Protein AF-A0A9X9SMD4-F1 (afdb_monomer_lite)

Organism: Neisseria subflava (NCBI:txid28449)

Foldseek 3Di:
DVVVVVVVVVVVVVVVVVVVVVVVVVVVVVVVLQVQLVVLLVVLCVVLVHDFDDWDWDDDDNDIDIDTHDDDDPVCVVVSVVSSVVSNVRSVVVSVVVVLVVVVVVVVVVVVVPDPPCPPVVNVVVVVVVVVVVVD

pLDDT: mean 72.92, std 11.07, range [42.09, 87.69]

Radius of gyration: 21.94 Å; chains: 1; bounding box: 57×46×53 Å

Structure (mmCIF, N/CA/C/O backbone):
data_AF-A0A9X9SMD4-F1
#
_entry.id   AF-A0A9X9SMD4-F1
#
loop_
_atom_site.group_PDB
_atom_site.id
_atom_site.type_symbol
_atom_site.label_atom_id
_atom_site.label_alt_id
_atom_site.label_comp_id
_atom_site.label_asym_id
_atom_site.label_entity_id
_atom_site.label_seq_id
_atom_site.pdbx_PDB_ins_code
_atom_site.Cartn_x
_atom_site.Cartn_y
_atom_site.Cartn_z
_atom_site.occupancy
_atom_site.B_iso_or_equiv
_atom_site.auth_seq_id
_atom_site.auth_comp_id
_atom_site.auth_asym_id
_atom_site.auth_atom_id
_atom_site.pdbx_PDB_model_num
ATOM 1 N N . MET A 1 1 ? 41.310 26.383 -25.121 1.00 54.12 1 MET A N 1
ATOM 2 C CA . MET A 1 1 ? 40.645 26.359 -23.797 1.00 54.12 1 MET A CA 1
ATOM 3 C C . MET A 1 1 ? 39.162 26.734 -23.855 1.00 54.12 1 MET A C 1
ATOM 5 O O . MET A 1 1 ? 38.401 26.166 -23.088 1.00 54.12 1 MET A O 1
ATOM 9 N N . GLU A 1 2 ? 38.713 27.587 -24.782 1.00 58.00 2 GLU A N 1
ATOM 10 C CA . GLU A 1 2 ? 37.307 28.041 -24.865 1.00 58.00 2 GLU A CA 1
ATOM 11 C C . GLU A 1 2 ? 36.267 26.935 -25.132 1.00 58.00 2 GLU A C 1
ATOM 13 O O . GLU A 1 2 ? 35.192 26.946 -24.544 1.00 58.00 2 GLU A O 1
ATOM 18 N N . ARG A 1 3 ? 36.585 25.918 -25.949 1.00 55.66 3 ARG A N 1
ATOM 19 C CA . ARG A 1 3 ? 35.646 24.807 -26.219 1.00 55.66 3 ARG A CA 1
ATOM 20 C C . ARG A 1 3 ? 35.340 23.955 -24.981 1.00 55.66 3 ARG A C 1
ATOM 22 O O . ARG A 1 3 ? 34.222 23.476 -24.835 1.00 55.66 3 ARG A O 1
ATOM 29 N N . ILE A 1 4 ? 36.305 23.798 -24.072 1.00 60.12 4 ILE A N 1
ATOM 30 C CA . ILE A 1 4 ? 36.130 23.022 -22.832 1.00 60.12 4 ILE A CA 1
ATOM 31 C C . ILE A 1 4 ? 35.136 23.731 -21.900 1.00 60.12 4 ILE A C 1
ATOM 33 O O . ILE A 1 4 ? 34.283 23.072 -21.313 1.00 60.12 4 ILE A O 1
ATOM 37 N N . PHE A 1 5 ? 35.178 25.068 -21.846 1.00 59.91 5 PHE A N 1
ATOM 38 C CA . PHE A 1 5 ? 34.263 25.889 -21.044 1.00 59.91 5 PHE A CA 1
ATOM 39 C C . PHE A 1 5 ? 32.803 25.847 -21.515 1.00 59.91 5 PHE A C 1
ATOM 41 O O . PHE A 1 5 ? 31.917 26.119 -20.716 1.00 59.91 5 PHE A O 1
ATOM 48 N N . ILE A 1 6 ? 32.537 25.480 -22.773 1.00 62.34 6 ILE A N 1
ATOM 49 C CA . ILE A 1 6 ? 31.173 25.354 -23.319 1.00 62.34 6 ILE A CA 1
ATOM 50 C C . ILE A 1 6 ? 30.667 23.908 -23.218 1.00 62.34 6 ILE A C 1
ATOM 52 O O . ILE A 1 6 ? 29.497 23.674 -22.923 1.00 62.34 6 ILE A O 1
ATOM 56 N N . ILE A 1 7 ? 31.544 22.919 -23.417 1.00 69.75 7 ILE A N 1
ATOM 57 C CA . ILE A 1 7 ? 31.168 21.497 -23.411 1.00 69.75 7 ILE A CA 1
ATOM 58 C C . ILE A 1 7 ? 30.879 20.991 -21.988 1.00 69.75 7 ILE A C 1
ATOM 60 O O . ILE A 1 7 ? 29.935 20.225 -21.800 1.00 69.75 7 ILE A O 1
ATOM 64 N N . LEU A 1 8 ? 31.640 21.435 -20.978 1.00 70.06 8 LEU A N 1
ATOM 65 C CA . LEU A 1 8 ? 31.417 21.044 -19.577 1.00 70.06 8 LEU A CA 1
ATOM 66 C C . LEU A 1 8 ? 30.009 21.402 -19.048 1.00 70.06 8 LEU A C 1
ATOM 68 O O . LEU A 1 8 ? 29.350 20.512 -18.508 1.00 70.06 8 LEU A O 1
ATOM 72 N N . PRO A 1 9 ? 29.517 22.652 -19.193 1.00 76.19 9 PRO A N 1
ATOM 73 C CA . PRO A 1 9 ? 28.181 23.021 -18.721 1.00 76.19 9 PRO A CA 1
ATOM 74 C C . PRO A 1 9 ? 27.050 22.372 -19.533 1.00 76.19 9 PRO A C 1
ATOM 76 O O . PRO A 1 9 ? 25.981 22.098 -18.995 1.00 76.19 9 PRO A O 1
ATOM 79 N N . LEU A 1 10 ? 27.276 22.067 -20.813 1.00 77.81 10 LEU A N 1
ATOM 80 C CA . LEU A 1 10 ? 26.322 21.299 -21.620 1.00 77.81 10 LEU A CA 1
ATOM 81 C C . LEU A 1 10 ? 26.198 19.853 -21.123 1.00 77.81 10 LEU A C 1
ATOM 83 O O . LEU A 1 10 ? 25.092 19.328 -21.008 1.00 77.81 10 LEU A O 1
ATOM 87 N N . LEU A 1 11 ? 27.319 19.221 -20.772 1.00 79.12 11 LEU A N 1
ATOM 88 C CA . LEU A 1 11 ? 27.326 17.874 -20.205 1.00 79.12 11 LEU A CA 1
ATOM 89 C C . LEU A 1 11 ? 26.639 17.836 -18.830 1.00 79.12 11 LEU A C 1
ATOM 91 O O . LEU A 1 11 ? 25.853 16.926 -18.561 1.00 79.12 11 LEU A O 1
ATOM 95 N N . SER A 1 12 ? 26.898 18.825 -17.968 1.00 77.56 12 SER A N 1
ATOM 96 C CA . SER A 1 12 ? 26.258 18.899 -16.650 1.00 77.56 12 SER A CA 1
ATOM 97 C C . SER A 1 12 ? 24.748 19.123 -16.756 1.00 77.56 12 SER A C 1
ATOM 99 O O . SER A 1 12 ? 23.995 18.509 -16.001 1.00 77.56 12 SER A O 1
ATOM 101 N N . LEU A 1 13 ? 24.292 19.909 -17.737 1.00 79.69 13 LEU A N 1
ATOM 102 C CA . LEU A 1 13 ? 22.872 20.090 -18.033 1.00 79.69 13 LEU A CA 1
ATOM 103 C C . LEU A 1 13 ? 22.205 18.771 -18.447 1.00 79.69 13 LEU A C 1
ATOM 105 O O . LEU A 1 13 ? 21.146 18.427 -17.928 1.00 79.69 13 LEU A O 1
ATOM 109 N N . VAL A 1 14 ? 22.836 17.998 -19.335 1.00 84.12 14 VAL A N 1
ATOM 110 C CA . VAL A 1 14 ? 22.313 16.689 -19.764 1.00 84.12 14 VAL A CA 1
ATOM 111 C C . VAL A 1 14 ? 22.213 15.724 -18.581 1.00 84.12 14 VAL A C 1
ATOM 113 O O . VAL A 1 14 ? 21.181 15.077 -18.402 1.00 84.12 14 VAL A O 1
ATOM 116 N N . LEU A 1 15 ? 23.243 15.661 -17.734 1.00 80.31 15 LEU A N 1
ATOM 117 C CA . LEU A 1 15 ? 23.222 14.829 -16.528 1.00 80.31 15 LEU A CA 1
ATOM 118 C C . LEU A 1 15 ? 22.124 15.265 -15.550 1.00 80.31 15 LEU A C 1
ATOM 120 O O . LEU A 1 15 ? 21.421 14.405 -15.025 1.00 80.31 15 LEU A O 1
ATOM 124 N N . ALA A 1 16 ? 21.933 16.571 -15.346 1.00 76.19 16 ALA A N 1
ATOM 125 C CA . ALA A 1 16 ? 20.875 17.109 -14.491 1.00 76.19 16 ALA A CA 1
ATOM 126 C C . ALA A 1 16 ? 19.469 16.766 -15.013 1.00 76.19 16 ALA A C 1
ATOM 128 O O . ALA A 1 16 ? 18.582 16.411 -14.239 1.00 76.19 16 ALA A O 1
ATOM 129 N N . ILE A 1 17 ? 19.262 16.813 -16.330 1.00 80.69 17 ILE A N 1
ATOM 130 C CA . ILE A 1 17 ? 17.990 16.419 -16.949 1.00 80.69 17 ILE A CA 1
ATOM 131 C C . ILE A 1 17 ? 17.742 14.919 -16.749 1.00 80.69 17 ILE A C 1
ATOM 133 O O . ILE A 1 17 ? 16.642 14.516 -16.370 1.00 80.69 17 ILE A O 1
ATOM 137 N N . ILE A 1 18 ? 18.762 14.079 -16.951 1.00 82.31 18 ILE A N 1
ATOM 138 C CA . ILE A 1 18 ? 18.653 12.627 -16.752 1.00 82.31 18 ILE A CA 1
ATOM 139 C C . ILE A 1 18 ? 18.330 12.299 -15.288 1.00 82.31 18 ILE A C 1
ATOM 141 O O . ILE A 1 18 ? 17.423 11.505 -15.025 1.00 82.31 18 ILE A O 1
ATOM 145 N N . THR A 1 19 ? 19.029 12.910 -14.327 1.00 74.50 19 THR A N 1
ATOM 146 C CA . THR A 1 19 ? 18.772 12.679 -12.896 1.00 74.50 19 THR A CA 1
ATOM 147 C C . THR A 1 19 ? 17.389 13.168 -12.483 1.00 74.50 19 THR A C 1
ATOM 149 O O . THR A 1 19 ? 16.707 12.468 -11.734 1.00 74.50 19 THR A O 1
ATOM 152 N N . LEU A 1 20 ? 16.920 14.297 -13.023 1.00 72.50 20 LEU A N 1
ATOM 153 C CA . LEU A 1 20 ? 15.565 14.796 -12.794 1.00 72.50 20 LEU A CA 1
ATOM 154 C C . LEU A 1 20 ? 14.506 13.811 -13.306 1.00 72.50 20 LEU A C 1
ATOM 156 O O . LEU A 1 20 ? 13.575 13.474 -12.577 1.00 72.50 20 LEU A O 1
ATOM 160 N N . ILE A 1 21 ? 14.664 13.289 -14.527 1.00 78.56 21 ILE A N 1
ATOM 161 C CA . ILE A 1 21 ? 13.736 12.306 -15.110 1.00 78.56 21 ILE A CA 1
ATOM 162 C C . ILE A 1 21 ? 13.705 11.018 -14.275 1.00 78.56 21 ILE A C 1
ATOM 164 O O . ILE A 1 21 ? 12.628 10.475 -14.008 1.00 78.56 21 ILE A O 1
ATOM 168 N N . LEU A 1 22 ? 14.868 10.520 -13.845 1.00 69.69 22 LEU A N 1
ATOM 169 C CA . LEU A 1 22 ? 14.959 9.342 -12.977 1.00 69.69 22 LEU A CA 1
ATOM 170 C C . LEU A 1 22 ? 14.297 9.592 -11.615 1.00 69.69 22 LEU A C 1
ATOM 172 O O . LEU A 1 22 ? 13.548 8.739 -11.135 1.00 69.69 22 LEU A O 1
ATOM 176 N N . SER A 1 23 ? 14.512 10.770 -11.028 1.00 63.50 23 SER A N 1
ATOM 177 C CA . SER A 1 23 ? 13.892 11.184 -9.767 1.00 63.50 23 SER A CA 1
ATOM 178 C C . SER A 1 23 ? 12.367 11.242 -9.880 1.00 63.50 23 SER A C 1
ATOM 180 O O . SER A 1 23 ? 11.668 10.606 -9.092 1.00 63.50 23 SER A O 1
ATOM 182 N N . LEU A 1 24 ? 11.837 11.887 -10.925 1.00 70.12 24 LEU A N 1
ATOM 183 C CA . LEU A 1 24 ? 10.397 11.967 -11.193 1.00 70.12 24 LEU A CA 1
ATOM 184 C C . LEU A 1 24 ? 9.766 10.584 -11.387 1.00 70.12 24 LEU A C 1
ATOM 186 O O . LEU A 1 24 ? 8.684 10.309 -10.868 1.00 70.12 24 LEU A O 1
ATOM 190 N N . ARG A 1 25 ? 10.446 9.679 -12.101 1.00 71.94 25 ARG A N 1
ATOM 191 C CA . ARG A 1 25 ? 9.987 8.291 -12.265 1.00 71.94 25 ARG A CA 1
ATOM 192 C C . ARG A 1 25 ? 9.929 7.547 -10.935 1.00 71.94 25 ARG A C 1
ATOM 194 O O . ARG A 1 25 ? 8.952 6.843 -10.682 1.00 71.94 25 ARG A O 1
ATOM 201 N N . ASN A 1 26 ? 10.947 7.700 -10.094 1.00 68.88 26 ASN A N 1
ATOM 202 C CA . ASN A 1 26 ? 10.975 7.091 -8.766 1.00 68.88 26 ASN A CA 1
ATOM 203 C C . ASN A 1 26 ? 9.883 7.673 -7.861 1.00 68.88 26 ASN A C 1
ATOM 205 O O . ASN A 1 26 ? 9.212 6.916 -7.164 1.00 68.88 26 ASN A O 1
ATOM 209 N N . PHE A 1 27 ? 9.649 8.983 -7.927 1.00 70.88 27 PHE A N 1
ATOM 210 C CA . PHE A 1 27 ? 8.586 9.655 -7.187 1.00 70.88 27 PHE A CA 1
ATOM 211 C C . PHE A 1 27 ? 7.198 9.154 -7.604 1.00 70.88 27 PHE A C 1
ATOM 213 O O . PHE A 1 27 ? 6.410 8.745 -6.759 1.00 70.88 27 PHE A O 1
ATOM 220 N N . LYS A 1 28 ? 6.935 9.047 -8.913 1.00 74.06 28 LYS A N 1
ATOM 221 C CA . LYS A 1 28 ? 5.670 8.502 -9.433 1.00 74.06 28 LYS A CA 1
ATOM 222 C C . LYS A 1 28 ? 5.429 7.055 -8.995 1.00 74.06 28 LYS A C 1
ATOM 224 O O . LYS A 1 28 ? 4.299 6.682 -8.698 1.00 74.06 28 LYS A O 1
ATOM 229 N N . LYS A 1 29 ? 6.481 6.228 -8.953 1.00 71.88 29 LYS A N 1
ATOM 230 C CA . LYS A 1 29 ? 6.380 4.855 -8.435 1.00 71.88 29 LYS A CA 1
ATOM 231 C C . LYS A 1 29 ? 6.039 4.830 -6.945 1.00 71.88 29 LYS A C 1
ATOM 233 O O . LYS A 1 29 ? 5.232 3.999 -6.554 1.00 71.88 29 LYS A O 1
ATOM 238 N N . ARG A 1 30 ? 6.623 5.729 -6.144 1.00 69.75 30 ARG A N 1
ATOM 239 C CA . ARG A 1 30 ? 6.317 5.854 -4.709 1.00 69.75 30 ARG A CA 1
ATOM 240 C C . ARG A 1 30 ? 4.863 6.254 -4.471 1.00 69.75 30 ARG A C 1
ATOM 242 O O . ARG A 1 30 ? 4.195 5.543 -3.734 1.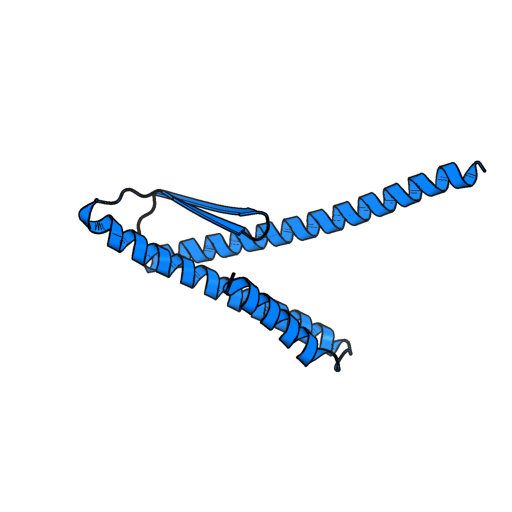00 69.75 30 ARG A O 1
ATOM 249 N N . ILE A 1 31 ? 4.367 7.272 -5.178 1.00 75.25 31 ILE A N 1
ATOM 250 C CA . ILE A 1 31 ? 2.955 7.691 -5.103 1.00 75.25 31 ILE A CA 1
ATOM 251 C C . ILE A 1 31 ? 2.024 6.526 -5.441 1.00 75.25 31 ILE A C 1
ATOM 253 O O . ILE A 1 31 ? 1.088 6.236 -4.711 1.00 75.25 31 ILE A O 1
ATOM 257 N N . LYS A 1 32 ? 2.312 5.786 -6.518 1.00 80.31 32 LYS A N 1
ATOM 258 C CA . LYS A 1 32 ? 1.477 4.641 -6.901 1.00 80.31 32 LYS A CA 1
ATOM 259 C C . LYS A 1 32 ? 1.447 3.542 -5.828 1.00 80.31 32 LYS A C 1
ATOM 261 O O . LYS A 1 32 ? 0.455 2.829 -5.704 1.00 80.31 32 LYS A O 1
ATOM 266 N N . LEU A 1 33 ? 2.546 3.365 -5.096 1.00 75.25 33 LEU A N 1
ATOM 267 C CA . LEU A 1 33 ? 2.640 2.396 -4.007 1.00 75.25 33 LEU A CA 1
ATOM 268 C C . LEU A 1 33 ? 1.860 2.874 -2.772 1.00 75.25 33 LEU A C 1
ATOM 270 O O . LEU A 1 33 ? 1.174 2.069 -2.151 1.00 75.25 33 LEU A O 1
ATOM 274 N N . GLU A 1 34 ? 1.925 4.175 -2.466 1.00 74.38 34 GLU A N 1
ATOM 275 C CA . GLU A 1 34 ? 1.098 4.834 -1.444 1.00 74.38 34 GLU A CA 1
ATOM 276 C C . GLU A 1 34 ? -0.395 4.663 -1.737 1.00 74.38 34 GLU A C 1
ATOM 278 O O . GLU A 1 34 ? -1.122 4.166 -0.884 1.00 74.38 34 GLU A O 1
ATOM 283 N N . GLU A 1 35 ? -0.836 4.997 -2.952 1.00 82.44 35 GLU A N 1
ATOM 284 C CA . GLU A 1 35 ? -2.239 4.883 -3.374 1.00 82.44 35 GLU A CA 1
ATOM 285 C C . GLU A 1 35 ? -2.755 3.441 -3.263 1.00 82.44 35 GLU A C 1
ATOM 287 O O . GLU A 1 35 ? -3.845 3.199 -2.746 1.00 82.44 35 GLU A O 1
ATOM 292 N N . LYS A 1 36 ? -1.959 2.459 -3.713 1.00 83.62 36 LYS A N 1
ATOM 293 C CA . LYS A 1 36 ? -2.303 1.036 -3.574 1.00 83.62 36 LYS A CA 1
ATOM 294 C C . LYS A 1 36 ? -2.446 0.626 -2.116 1.00 83.62 36 LYS A C 1
ATOM 296 O O . LYS A 1 36 ? -3.402 -0.056 -1.765 1.00 83.62 36 LYS A O 1
ATOM 301 N N . LEU A 1 37 ? -1.482 1.011 -1.285 1.00 82.44 37 LEU A N 1
ATOM 302 C CA . LEU A 1 37 ? -1.497 0.652 0.121 1.00 82.44 37 LEU A CA 1
ATOM 303 C C . LEU A 1 37 ? -2.703 1.274 0.826 1.00 82.44 37 LEU A C 1
ATOM 305 O O . LEU A 1 37 ? -3.397 0.575 1.554 1.00 82.44 37 LEU A O 1
ATOM 309 N N . GLN A 1 38 ? -2.997 2.548 0.559 1.00 83.38 38 GLN A N 1
ATOM 310 C CA . GLN A 1 38 ? -4.178 3.227 1.087 1.00 83.38 38 GLN A CA 1
ATOM 311 C C . GLN A 1 38 ? -5.470 2.512 0.672 1.00 83.38 38 GLN A C 1
ATOM 313 O O . GLN A 1 38 ? -6.345 2.302 1.507 1.00 83.38 38 GLN A O 1
ATOM 318 N N . SER A 1 39 ? -5.569 2.069 -0.585 1.00 86.50 39 SER A N 1
ATOM 319 C CA . SER A 1 39 ? -6.704 1.263 -1.048 1.00 86.50 39 SER A CA 1
ATOM 320 C C . SER A 1 39 ? -6.830 -0.052 -0.276 1.00 86.50 39 SER A C 1
ATOM 322 O O . SER A 1 39 ? -7.937 -0.422 0.098 1.00 86.50 39 SER A O 1
ATOM 324 N N . TYR A 1 40 ? -5.724 -0.755 -0.012 1.00 86.44 40 TYR A N 1
ATOM 325 C CA . TYR A 1 40 ? -5.756 -2.008 0.753 1.00 86.44 40 TYR A CA 1
ATOM 326 C C . TYR A 1 40 ? -6.116 -1.782 2.217 1.00 86.44 40 TYR A C 1
ATOM 328 O O . TYR A 1 40 ? -6.878 -2.564 2.772 1.00 86.44 40 TYR A O 1
ATOM 336 N N . PHE A 1 41 ? -5.645 -0.692 2.820 1.00 84.88 41 PHE A N 1
ATOM 337 C CA . PHE A 1 41 ? -6.074 -0.289 4.156 1.00 84.88 41 PHE A CA 1
ATOM 338 C C 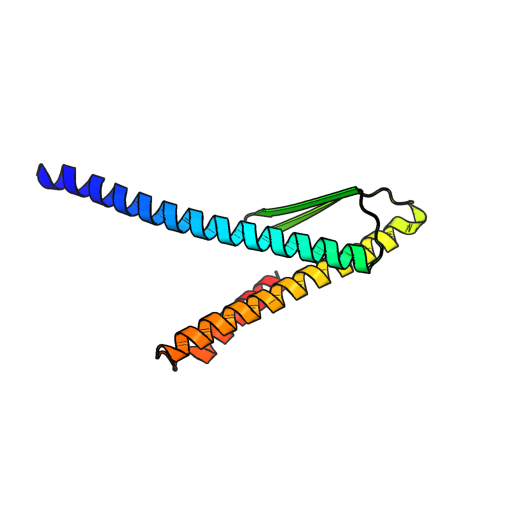. PHE A 1 41 ? -7.582 -0.081 4.232 1.00 84.88 41 PHE A C 1
ATOM 340 O O . PHE A 1 41 ? -8.225 -0.640 5.112 1.00 84.88 41 PHE A O 1
ATOM 347 N N . ILE A 1 42 ? -8.146 0.688 3.298 1.00 84.19 42 ILE A N 1
ATOM 348 C CA . ILE A 1 42 ? -9.588 0.949 3.253 1.00 84.19 42 ILE A CA 1
ATOM 349 C C . ILE A 1 42 ? -10.363 -0.363 3.074 1.00 84.19 42 ILE A C 1
ATOM 351 O O . ILE A 1 42 ? -11.350 -0.582 3.771 1.00 84.19 42 ILE A O 1
ATOM 355 N N . ASP A 1 43 ? -9.905 -1.254 2.191 1.00 87.69 43 ASP A N 1
ATOM 356 C CA . ASP A 1 43 ? -10.532 -2.563 1.981 1.00 87.69 43 ASP A CA 1
ATOM 357 C C . ASP A 1 43 ? -10.558 -3.413 3.261 1.00 87.69 43 ASP A C 1
ATOM 359 O O . ASP A 1 43 ? -11.601 -3.978 3.591 1.00 87.69 43 ASP A O 1
ATOM 363 N N . GLU A 1 44 ? -9.433 -3.527 3.975 1.00 85.25 44 GLU A N 1
ATOM 364 C CA . GLU A 1 44 ? -9.359 -4.355 5.1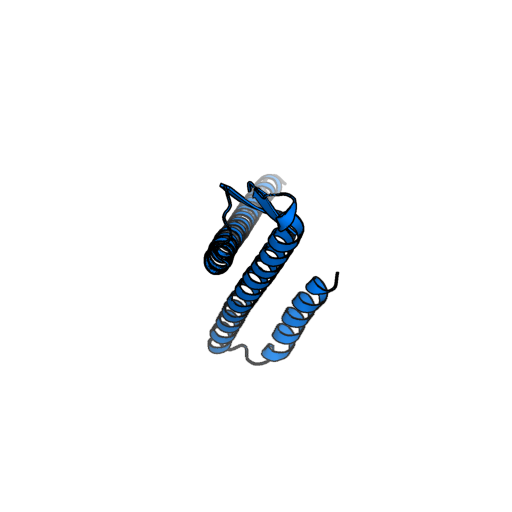88 1.00 85.25 44 GLU A CA 1
ATOM 365 C C . GLU A 1 44 ? -10.149 -3.735 6.352 1.00 85.25 44 GLU A C 1
ATOM 367 O O . GLU A 1 44 ? -10.893 -4.444 7.026 1.00 85.25 44 GLU A O 1
ATOM 372 N N . ILE A 1 45 ? -10.089 -2.410 6.528 1.00 85.19 45 ILE A N 1
ATOM 373 C CA . ILE A 1 45 ? -10.880 -1.684 7.536 1.00 85.19 45 ILE A CA 1
ATOM 374 C C . ILE A 1 45 ? -12.387 -1.869 7.283 1.00 85.19 45 ILE A C 1
ATOM 376 O O . ILE A 1 45 ? -13.141 -2.182 8.207 1.00 85.19 45 ILE A O 1
ATOM 380 N N . ASN A 1 46 ? -12.825 -1.763 6.023 1.00 85.44 46 ASN A N 1
ATOM 381 C CA . ASN A 1 46 ? -14.220 -1.998 5.642 1.00 85.44 46 ASN A CA 1
ATOM 382 C C . ASN A 1 46 ? -14.647 -3.453 5.881 1.00 85.44 46 ASN A C 1
ATOM 384 O O . ASN A 1 46 ? -15.766 -3.701 6.323 1.00 85.44 46 ASN A O 1
ATOM 388 N N . ARG A 1 47 ? -13.775 -4.434 5.613 1.00 86.00 47 ARG A N 1
ATOM 389 C CA . ARG A 1 47 ? -14.059 -5.857 5.884 1.00 86.00 47 ARG A CA 1
ATOM 390 C C . ARG A 1 47 ? -14.196 -6.154 7.369 1.00 86.00 47 ARG A C 1
ATOM 392 O O . ARG A 1 47 ? -15.028 -6.977 7.744 1.00 86.00 47 ARG A O 1
ATOM 399 N N . ALA A 1 48 ? -13.396 -5.489 8.193 1.00 81.75 48 ALA A N 1
ATOM 400 C CA . ALA A 1 48 ? -13.473 -5.586 9.641 1.00 81.75 48 ALA A CA 1
ATOM 401 C C . ALA A 1 48 ? -14.663 -4.802 10.236 1.00 81.75 48 ALA A C 1
ATOM 403 O O . ALA A 1 48 ? -14.896 -4.891 11.437 1.00 81.75 48 ALA A O 1
ATOM 404 N N . ASN A 1 49 ? -15.450 -4.088 9.413 1.00 82.31 49 ASN A N 1
ATOM 405 C CA . ASN A 1 49 ? -16.546 -3.203 9.835 1.00 82.31 49 ASN A CA 1
ATOM 406 C C . ASN A 1 49 ? -16.106 -2.171 10.889 1.00 82.31 49 ASN A C 1
ATOM 408 O O . ASN A 1 49 ? -16.831 -1.891 11.845 1.00 82.31 49 ASN A O 1
ATOM 412 N N . ILE A 1 50 ? -14.902 -1.622 10.721 1.00 81.25 50 ILE A N 1
ATOM 413 C CA . ILE A 1 50 ? -14.348 -0.606 11.613 1.00 81.25 50 ILE A CA 1
ATOM 414 C C . ILE A 1 50 ? -14.728 0.774 11.070 1.00 81.25 50 ILE A C 1
ATOM 416 O O . ILE A 1 50 ? -14.304 1.158 9.980 1.00 81.25 50 ILE A O 1
ATOM 420 N N . ASP A 1 51 ? -15.488 1.542 11.850 1.00 79.94 51 ASP A N 1
ATOM 421 C CA . ASP A 1 51 ? -15.802 2.931 11.514 1.00 79.94 51 ASP A CA 1
ATOM 422 C C . ASP A 1 51 ? -14.597 3.849 11.766 1.00 79.94 51 ASP A C 1
ATOM 424 O O . ASP A 1 51 ? -13.993 3.856 12.846 1.00 79.94 51 ASP A O 1
ATOM 428 N N . PHE A 1 52 ? -14.275 4.678 10.774 1.00 80.44 52 PHE A N 1
ATOM 429 C CA . PHE A 1 52 ? -13.256 5.721 10.867 1.00 80.44 52 PHE A CA 1
ATOM 430 C C . PHE A 1 52 ? -13.726 6.998 10.165 1.00 80.44 52 PHE A C 1
ATOM 432 O O . PHE A 1 52 ? -14.445 6.954 9.170 1.00 80.44 52 PHE A O 1
ATOM 439 N N . ASN A 1 53 ? -13.299 8.152 10.680 1.00 81.81 53 ASN A N 1
ATOM 440 C CA . ASN A 1 53 ? -13.662 9.456 10.121 1.00 81.81 53 ASN A CA 1
ATOM 441 C C . ASN A 1 53 ? -12.666 9.918 9.055 1.00 81.81 53 ASN A C 1
ATOM 443 O O . ASN A 1 53 ? -13.057 10.497 8.045 1.00 81.81 53 ASN A O 1
ATOM 447 N N . ASP A 1 54 ? -11.372 9.717 9.312 1.00 81.00 54 ASP A N 1
ATOM 448 C CA . ASP A 1 54 ? -10.294 10.167 8.432 1.00 81.00 54 ASP A CA 1
ATOM 449 C C . ASP A 1 54 ? -9.145 9.153 8.451 1.00 81.00 54 ASP A C 1
ATOM 451 O O . ASP A 1 54 ? -8.789 8.627 9.511 1.00 81.00 54 ASP A O 1
ATOM 455 N N . LEU A 1 55 ? -8.572 8.897 7.274 1.00 81.06 55 LEU A N 1
ATOM 456 C CA . LEU A 1 55 ? -7.419 8.024 7.058 1.00 81.06 55 LEU A CA 1
ATOM 457 C C . LEU A 1 55 ? -6.393 8.778 6.217 1.00 81.06 55 LEU A C 1
ATOM 459 O O . LEU A 1 55 ? -6.624 9.075 5.042 1.00 81.06 55 LEU A O 1
ATOM 463 N N . LYS A 1 56 ? -5.217 9.012 6.797 1.00 78.94 56 LYS A N 1
ATOM 464 C CA . LYS A 1 56 ? -4.074 9.606 6.103 1.00 78.94 56 LYS A CA 1
ATOM 465 C C . LYS A 1 56 ? -2.920 8.628 6.069 1.00 78.94 56 LYS A C 1
ATOM 467 O O . LYS A 1 56 ? -2.485 8.113 7.094 1.00 78.94 56 LYS A O 1
ATOM 472 N N . THR A 1 57 ? -2.390 8.413 4.875 1.00 73.50 57 THR A N 1
ATOM 473 C CA . THR A 1 57 ? -1.209 7.584 4.646 1.00 73.50 57 THR A CA 1
ATOM 474 C C . THR A 1 57 ? -0.110 8.434 4.038 1.00 73.50 57 THR A C 1
ATOM 476 O O . THR A 1 57 ? -0.339 9.130 3.051 1.00 73.50 57 THR A O 1
ATOM 479 N N . HIS A 1 58 ? 1.090 8.368 4.604 1.00 75.38 58 HIS A N 1
ATOM 480 C CA . HIS A 1 58 ? 2.261 9.048 4.068 1.00 75.38 58 HIS A CA 1
ATOM 481 C C . HIS A 1 58 ? 3.463 8.105 4.055 1.00 75.38 58 HIS A C 1
ATOM 483 O O . HIS A 1 58 ? 3.892 7.621 5.102 1.00 75.38 58 HIS A O 1
ATOM 489 N N . CYS A 1 59 ? 4.054 7.882 2.883 1.00 67.00 59 CYS A N 1
ATOM 490 C CA . CYS A 1 59 ? 5.339 7.217 2.740 1.00 67.00 59 CYS A CA 1
ATOM 491 C C . CYS A 1 59 ? 6.466 8.245 2.603 1.00 67.00 59 CYS A C 1
ATOM 493 O O . CYS A 1 59 ? 6.528 9.056 1.679 1.00 67.00 59 CYS A O 1
ATOM 495 N N . SER A 1 60 ? 7.437 8.168 3.504 1.00 70.56 60 SER A N 1
ATOM 496 C CA . SER A 1 60 ? 8.656 8.969 3.444 1.00 70.56 60 SER A CA 1
ATOM 497 C C . SER A 1 60 ? 9.837 8.129 3.898 1.00 70.56 60 SER A C 1
ATOM 499 O O . SER A 1 60 ? 9.736 7.396 4.874 1.00 70.56 60 SER A O 1
ATOM 501 N N . ASN A 1 61 ? 10.966 8.223 3.190 1.00 63.91 61 ASN A N 1
ATOM 502 C CA . ASN A 1 61 ? 12.241 7.608 3.584 1.00 63.91 61 ASN A CA 1
ATOM 503 C C . ASN A 1 61 ? 12.125 6.154 4.090 1.00 63.91 61 ASN A C 1
ATOM 505 O O . ASN A 1 61 ? 12.574 5.835 5.188 1.00 63.91 61 ASN A O 1
ATOM 509 N N . ASN A 1 62 ? 11.519 5.280 3.278 1.00 62.38 62 ASN A N 1
ATOM 510 C CA . ASN A 1 62 ? 11.280 3.856 3.572 1.00 62.38 62 ASN A CA 1
ATOM 511 C C . ASN A 1 62 ? 10.389 3.577 4.793 1.00 62.38 62 ASN A C 1
ATOM 513 O O . ASN A 1 62 ? 10.331 2.446 5.264 1.00 62.38 62 ASN A O 1
ATOM 517 N N . ARG A 1 63 ? 9.680 4.583 5.297 1.00 65.19 63 ARG A N 1
ATOM 518 C CA . ARG A 1 63 ? 8.687 4.437 6.355 1.00 65.19 63 ARG A CA 1
ATOM 519 C C . ARG A 1 63 ? 7.316 4.767 5.809 1.00 65.19 63 ARG A C 1
ATOM 521 O O . ARG A 1 63 ? 7.178 5.649 4.961 1.00 65.19 63 ARG A O 1
ATOM 528 N N . ILE A 1 64 ? 6.323 4.067 6.331 1.00 71.19 64 ILE A N 1
ATOM 529 C CA . ILE A 1 64 ? 4.914 4.301 6.049 1.00 71.19 64 ILE A CA 1
ATOM 530 C C . ILE A 1 64 ? 4.297 4.770 7.357 1.00 71.19 64 ILE A C 1
ATOM 532 O O . ILE A 1 64 ? 4.382 4.075 8.366 1.00 71.19 64 ILE A O 1
ATOM 536 N N . LYS A 1 65 ? 3.733 5.974 7.350 1.00 78.44 65 LYS A N 1
ATOM 537 C CA . LYS A 1 65 ? 2.961 6.518 8.460 1.00 78.44 65 LYS A CA 1
ATOM 538 C C . LYS A 1 65 ? 1.488 6.420 8.103 1.00 78.44 65 LYS A C 1
ATOM 540 O O . LYS A 1 65 ? 1.084 6.898 7.044 1.00 78.44 65 LYS A O 1
ATOM 545 N N . VAL A 1 66 ? 0.712 5.817 8.992 1.00 76.81 66 VAL A N 1
ATOM 546 C CA . VAL A 1 66 ? -0.740 5.705 8.873 1.00 76.81 66 VAL A CA 1
ATOM 547 C C . VAL A 1 66 ? -1.343 6.421 10.071 1.00 76.81 66 VAL A C 1
ATOM 549 O O . VAL A 1 66 ? -0.982 6.138 11.210 1.00 76.81 66 VAL A O 1
ATOM 552 N N . GLU A 1 67 ? -2.209 7.389 9.808 1.00 81.88 67 GLU A N 1
ATOM 553 C CA . GLU A 1 67 ? -2.951 8.135 10.818 1.00 81.88 67 GLU A CA 1
ATOM 554 C C . GLU A 1 67 ? -4.439 7.875 10.609 1.00 81.88 67 GLU A C 1
ATOM 556 O O . GLU A 1 67 ? -4.972 8.134 9.529 1.00 81.88 67 GLU A O 1
ATOM 561 N N . ILE A 1 68 ? -5.098 7.361 11.647 1.00 81.12 68 ILE A N 1
ATOM 562 C CA . ILE A 1 68 ? -6.526 7.042 11.642 1.00 81.12 68 ILE A CA 1
ATOM 563 C C . ILE A 1 68 ? -7.183 7.865 12.738 1.00 81.12 68 ILE A C 1
ATOM 565 O O . ILE A 1 68 ? -6.776 7.803 13.896 1.00 81.12 68 ILE A O 1
ATOM 569 N N . SER A 1 69 ? -8.196 8.641 12.366 1.00 83.31 69 SER A N 1
ATOM 570 C CA . SER A 1 69 ? -9.021 9.390 13.313 1.00 83.31 69 SER A CA 1
ATOM 571 C C . SER A 1 69 ? -10.383 8.722 13.425 1.00 83.31 69 SER A C 1
ATOM 573 O O . SER A 1 69 ? -11.094 8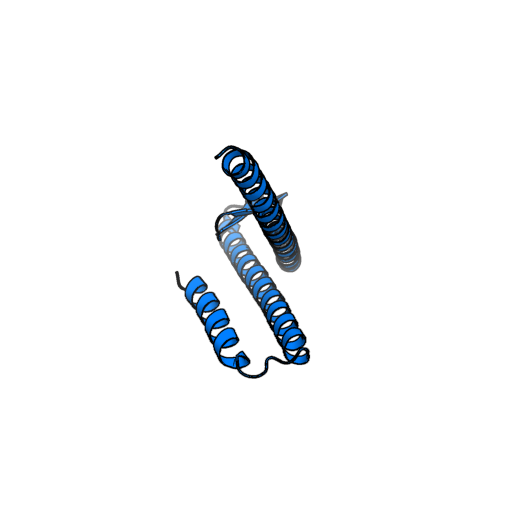.606 12.428 1.00 83.31 69 SER A O 1
ATOM 575 N N . SER A 1 70 ? -10.765 8.304 14.630 1.00 82.94 70 SER A N 1
ATOM 576 C CA . SER A 1 70 ? -12.073 7.702 14.897 1.00 82.94 70 SER A CA 1
ATOM 577 C C . SER A 1 70 ? -12.605 8.103 16.271 1.00 82.94 70 SER A C 1
ATOM 579 O O . SER A 1 70 ? -11.845 8.500 17.157 1.00 82.94 70 SER A O 1
ATOM 581 N N . LEU A 1 71 ? -13.926 8.035 16.426 1.00 81.56 71 LEU A N 1
ATOM 582 C CA . LEU A 1 71 ? -14.624 8.246 17.689 1.00 81.56 71 LEU A CA 1
ATOM 583 C C . LEU A 1 71 ? -14.880 6.884 18.329 1.00 81.56 71 LEU A C 1
ATOM 585 O O . LEU A 1 71 ? -15.807 6.176 17.948 1.00 81.56 71 LEU A O 1
ATOM 589 N N . VAL A 1 72 ? -14.056 6.528 19.311 1.00 80.69 72 VAL A N 1
ATOM 590 C CA . VAL A 1 72 ? -14.112 5.218 19.969 1.00 80.69 72 VAL A CA 1
ATOM 591 C C . VAL A 1 72 ? -14.548 5.390 21.421 1.00 80.69 72 VAL A C 1
ATOM 593 O O . VAL A 1 72 ? -14.085 6.291 22.122 1.00 80.69 72 VAL A O 1
ATOM 596 N N . ASN A 1 73 ? -15.455 4.529 21.887 1.00 82.88 73 ASN A N 1
ATOM 597 C CA . ASN A 1 73 ? -15.799 4.456 23.305 1.00 82.88 73 ASN A CA 1
ATOM 598 C C . ASN A 1 73 ? -14.614 3.856 24.084 1.00 82.88 73 ASN A C 1
ATOM 600 O O . ASN A 1 73 ? -14.089 2.823 23.674 1.00 82.88 73 ASN A O 1
ATOM 604 N N . LYS A 1 74 ? -14.226 4.460 25.216 1.00 81.25 74 LYS A N 1
ATOM 605 C CA . LYS A 1 74 ? -13.076 4.031 26.040 1.00 81.25 74 LYS A CA 1
ATOM 606 C C . LYS A 1 74 ? -13.095 2.546 26.399 1.00 81.25 74 LYS A C 1
ATOM 608 O O . LYS A 1 74 ? -12.049 1.918 26.460 1.00 81.25 74 LYS A O 1
ATOM 613 N N . GLU A 1 75 ? -14.276 1.976 26.614 1.00 81.88 75 GLU A N 1
ATOM 614 C CA . GLU A 1 75 ? -14.426 0.557 26.965 1.00 81.88 75 GLU A CA 1
ATOM 615 C C . GLU A 1 75 ? -14.043 -0.398 25.819 1.00 81.88 75 GLU A C 1
ATOM 617 O O . GLU A 1 75 ? -13.682 -1.543 26.070 1.00 81.88 75 GLU A O 1
ATOM 622 N N . ASN A 1 76 ? -14.076 0.078 24.570 1.00 83.19 76 ASN A N 1
ATOM 623 C CA . ASN A 1 76 ? -13.764 -0.701 23.368 1.00 83.19 76 ASN A CA 1
ATOM 624 C C . ASN A 1 76 ? -12.436 -0.287 22.713 1.00 83.19 76 ASN A C 1
ATOM 626 O O . ASN A 1 76 ? -12.100 -0.805 21.650 1.00 83.19 76 ASN A O 1
ATOM 630 N N . GLU A 1 77 ? -11.686 0.634 23.323 1.00 84.00 77 GLU A N 1
ATOM 631 C CA . GLU A 1 77 ? -10.470 1.217 22.748 1.00 84.00 77 GLU A CA 1
ATOM 632 C C . GLU A 1 77 ? -9.400 0.155 22.453 1.00 84.00 77 GLU A C 1
ATOM 634 O O . GLU A 1 77 ? -8.892 0.091 21.337 1.00 84.00 77 GLU A O 1
ATOM 639 N N . GLU A 1 78 ? -9.119 -0.746 23.399 1.00 85.25 78 GLU A N 1
ATOM 640 C CA . GLU A 1 78 ? -8.142 -1.829 23.198 1.00 85.25 78 GLU A CA 1
ATOM 641 C C . GLU A 1 78 ? -8.541 -2.787 22.074 1.00 85.25 78 GLU A C 1
ATOM 643 O O . GLU A 1 78 ? -7.704 -3.187 21.262 1.00 85.25 78 GLU A O 1
ATOM 648 N N . LYS A 1 79 ? -9.827 -3.148 22.008 1.00 85.81 79 LYS A N 1
ATOM 649 C CA . LYS A 1 79 ? -10.341 -4.030 20.958 1.00 85.81 79 LYS A CA 1
ATOM 650 C C . LYS A 1 79 ? -10.209 -3.363 19.588 1.00 85.81 79 LYS A C 1
ATOM 652 O O . LYS A 1 79 ? -9.714 -3.989 18.657 1.00 85.81 79 LYS A O 1
ATOM 657 N N . TYR A 1 80 ? -10.581 -2.090 19.501 1.00 84.94 80 TYR A N 1
ATOM 658 C CA . TYR A 1 80 ? -10.479 -1.288 18.287 1.00 84.94 80 TYR A CA 1
ATOM 659 C C . TYR A 1 80 ? -9.028 -1.163 17.799 1.00 84.94 80 TYR A C 1
ATOM 661 O O . TYR A 1 80 ? -8.750 -1.351 16.617 1.00 84.94 80 TYR A O 1
ATOM 669 N N . ILE A 1 81 ? -8.081 -0.902 18.708 1.00 84.06 81 ILE A N 1
ATOM 670 C CA . ILE A 1 81 ? -6.650 -0.834 18.377 1.00 84.06 81 ILE A CA 1
ATOM 671 C C . ILE A 1 81 ? -6.160 -2.171 17.818 1.00 84.06 81 ILE A C 1
ATOM 673 O O . ILE A 1 81 ? -5.444 -2.189 16.819 1.00 84.06 81 ILE A O 1
ATOM 677 N N . LYS A 1 82 ? -6.557 -3.289 18.433 1.00 87.19 82 LYS A N 1
ATOM 678 C CA . LYS A 1 82 ? -6.146 -4.620 17.981 1.00 87.19 82 LYS A CA 1
ATOM 679 C C . LYS A 1 82 ? -6.691 -4.955 16.590 1.00 87.19 82 LYS A C 1
ATOM 681 O O . LYS A 1 82 ? -5.941 -5.428 15.743 1.00 87.19 82 LYS A O 1
ATOM 686 N N . GLU A 1 83 ? -7.971 -4.686 16.346 1.00 86.00 83 GLU A N 1
ATOM 687 C CA . GLU A 1 83 ? -8.596 -4.915 15.037 1.00 86.00 83 GLU A CA 1
ATOM 688 C C . GLU A 1 83 ? -7.949 -4.044 13.947 1.00 86.00 83 GLU A C 1
ATOM 690 O O . GLU A 1 83 ? -7.706 -4.513 12.832 1.00 86.00 83 GLU A O 1
ATOM 695 N N . LEU A 1 84 ? -7.579 -2.801 14.275 1.00 84.94 84 LEU A N 1
ATOM 696 C CA . LEU A 1 84 ? -6.815 -1.943 13.372 1.00 84.94 84 LEU A CA 1
ATOM 697 C C . LEU A 1 84 ? -5.421 -2.494 13.064 1.00 84.94 84 LEU A C 1
ATOM 699 O O . LEU A 1 84 ? -5.008 -2.459 11.908 1.00 84.94 84 LEU A O 1
ATOM 703 N N . ASP A 1 85 ? -4.695 -2.995 14.061 1.00 83.62 85 ASP A N 1
ATOM 704 C CA . ASP A 1 85 ? -3.344 -3.538 13.869 1.00 83.62 85 ASP A CA 1
ATOM 705 C C . ASP A 1 85 ? -3.351 -4.791 12.971 1.00 83.62 85 ASP A C 1
ATOM 707 O O . ASP A 1 85 ? -2.485 -4.976 12.107 1.00 83.62 85 ASP A O 1
ATOM 711 N N . GLU A 1 86 ? -4.396 -5.615 13.086 1.00 86.38 86 GLU A N 1
ATOM 712 C CA . GLU A 1 86 ? -4.641 -6.751 12.191 1.00 86.38 86 GLU A CA 1
ATOM 713 C C . GLU A 1 86 ? -4.949 -6.293 10.753 1.00 86.38 86 GLU A C 1
ATOM 715 O O . GLU A 1 86 ? -4.403 -6.854 9.792 1.00 86.38 86 GLU A O 1
ATOM 720 N N . CYS A 1 87 ? -5.748 -5.232 10.583 1.00 84.56 87 CYS A N 1
ATOM 721 C CA . CYS A 1 87 ? -6.012 -4.628 9.271 1.00 84.56 87 CYS A CA 1
ATOM 722 C C . CYS A 1 87 ? -4.732 -4.063 8.642 1.00 84.56 87 CYS A C 1
A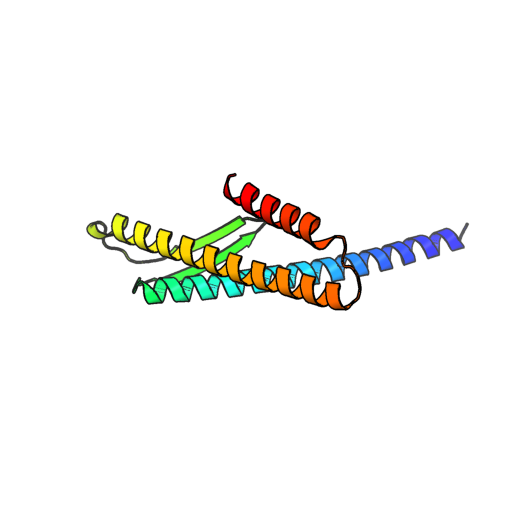TOM 724 O O . CYS A 1 87 ? -4.474 -4.274 7.455 1.00 84.56 87 CYS A O 1
ATOM 726 N N . VAL A 1 88 ? -3.905 -3.383 9.443 1.00 83.31 88 VAL A N 1
ATOM 727 C CA . VAL A 1 88 ? -2.612 -2.830 9.020 1.00 83.31 88 VAL A CA 1
ATOM 728 C C . VAL A 1 88 ? -1.687 -3.929 8.532 1.00 83.31 88 VAL A C 1
ATOM 730 O O . VAL A 1 88 ? -1.149 -3.847 7.425 1.00 83.31 88 VAL A O 1
ATOM 733 N N . SER A 1 89 ? -1.535 -4.979 9.333 1.00 83.06 89 SER A N 1
ATOM 734 C CA . SER A 1 89 ? -0.683 -6.114 9.000 1.00 83.06 89 SER A CA 1
ATOM 735 C C . SER A 1 89 ? -1.144 -6.789 7.707 1.00 83.06 89 SER A C 1
ATOM 737 O O . SER A 1 89 ? -0.337 -7.016 6.804 1.00 83.06 89 SER A O 1
ATOM 739 N N . SER A 1 90 ? -2.451 -7.018 7.564 1.00 85.12 90 SER A N 1
ATOM 740 C CA . SER A 1 90 ? -3.035 -7.660 6.382 1.00 85.12 90 SER A CA 1
ATOM 741 C C . SER A 1 90 ? -2.849 -6.828 5.109 1.00 85.12 90 SER A C 1
ATOM 743 O O . SER A 1 90 ? -2.450 -7.358 4.067 1.00 85.12 90 SER A O 1
ATOM 745 N N . ALA A 1 91 ? -3.066 -5.511 5.182 1.00 81.81 91 ALA A N 1
ATOM 746 C CA . ALA A 1 91 ? -2.880 -4.608 4.048 1.00 81.81 91 ALA A CA 1
ATOM 747 C C . ALA A 1 91 ? -1.415 -4.570 3.577 1.00 81.81 91 ALA A C 1
ATOM 749 O O . ALA A 1 91 ? -1.142 -4.594 2.370 1.00 81.81 91 ALA A O 1
ATOM 750 N N . ILE A 1 92 ? -0.464 -4.563 4.518 1.00 80.31 92 ILE A N 1
ATOM 751 C CA . ILE A 1 92 ? 0.972 -4.606 4.218 1.00 80.31 92 ILE A CA 1
ATOM 752 C C . ILE A 1 92 ? 1.356 -5.947 3.585 1.00 80.31 92 ILE A C 1
ATOM 754 O O . ILE A 1 92 ? 2.044 -5.955 2.562 1.00 80.31 92 ILE A O 1
ATOM 758 N N . GLU A 1 93 ? 0.904 -7.076 4.134 1.00 80.38 93 GLU A N 1
ATOM 759 C CA . GLU A 1 93 ? 1.209 -8.399 3.575 1.00 80.38 93 GLU A CA 1
ATOM 760 C C . GLU A 1 93 ? 0.663 -8.559 2.153 1.00 80.38 93 GLU A C 1
ATOM 762 O O . GLU A 1 93 ? 1.375 -9.039 1.264 1.00 80.38 93 GLU A O 1
ATOM 767 N N . ARG A 1 94 ? -0.554 -8.068 1.899 1.00 82.75 94 ARG A N 1
ATOM 768 C CA . ARG A 1 94 ? -1.161 -8.060 0.563 1.00 82.75 94 ARG A CA 1
ATOM 769 C C . ARG A 1 94 ? -0.362 -7.209 -0.424 1.00 82.75 94 ARG A C 1
ATOM 771 O O . ARG A 1 94 ? -0.080 -7.660 -1.534 1.00 82.75 94 ARG A O 1
ATOM 778 N N . LEU A 1 95 ? 0.077 -6.016 -0.013 1.00 81.56 95 LEU A N 1
ATOM 779 C CA . LEU A 1 95 ? 0.947 -5.170 -0.833 1.00 81.56 95 LEU A CA 1
ATOM 780 C C . LEU A 1 95 ? 2.275 -5.867 -1.152 1.00 81.56 95 LEU A C 1
ATOM 782 O O . LEU A 1 95 ? 2.716 -5.862 -2.302 1.00 81.56 95 LEU A O 1
ATOM 786 N N . MET A 1 96 ? 2.911 -6.475 -0.149 1.00 73.44 96 MET A N 1
ATOM 787 C CA . MET A 1 96 ? 4.169 -7.196 -0.335 1.00 73.44 96 MET A CA 1
ATOM 788 C C . MET A 1 96 ? 4.012 -8.352 -1.322 1.00 73.44 96 MET A C 1
ATOM 790 O O . MET A 1 96 ? 4.864 -8.522 -2.194 1.00 73.44 96 MET A O 1
ATOM 794 N N . TYR A 1 97 ? 2.933 -9.127 -1.210 1.00 79.12 97 TYR A N 1
ATOM 795 C CA . TYR A 1 97 ? 2.647 -10.240 -2.109 1.00 79.12 97 TYR A CA 1
ATOM 796 C C . TYR A 1 97 ? 2.479 -9.774 -3.562 1.00 79.12 97 TYR A C 1
ATOM 798 O O . TYR A 1 97 ? 3.120 -10.311 -4.471 1.00 79.12 97 TYR A O 1
ATOM 806 N N . ASP A 1 98 ? 1.698 -8.719 -3.789 1.00 78.06 98 ASP A N 1
ATOM 807 C CA . ASP A 1 98 ? 1.468 -8.186 -5.133 1.00 78.06 98 ASP A CA 1
ATOM 808 C C . ASP A 1 98 ? 2.739 -7.608 -5.761 1.00 78.06 98 ASP A C 1
ATOM 810 O O . ASP A 1 98 ? 3.026 -7.843 -6.939 1.00 78.06 98 ASP A O 1
ATOM 814 N N . GLU A 1 99 ? 3.542 -6.879 -4.985 1.00 73.69 99 GLU A N 1
ATOM 815 C CA . GLU A 1 99 ? 4.811 -6.342 -5.475 1.00 73.69 99 GLU A CA 1
ATOM 816 C C . GLU A 1 99 ? 5.833 -7.462 -5.738 1.00 73.69 99 GLU A C 1
ATOM 818 O O . GLU A 1 99 ? 6.555 -7.406 -6.737 1.00 73.69 99 GLU A O 1
ATOM 823 N N . GLN A 1 100 ? 5.846 -8.541 -4.943 1.00 72.69 100 GLN A N 1
ATOM 824 C CA . GLN A 1 100 ? 6.648 -9.735 -5.241 1.00 72.69 100 GLN A CA 1
ATOM 825 C C . GLN A 1 100 ? 6.237 -10.392 -6.566 1.00 72.69 100 GLN A C 1
ATOM 827 O O . GLN A 1 100 ? 7.110 -10.785 -7.345 1.00 72.69 100 GLN A O 1
ATOM 832 N N . ILE A 1 101 ? 4.935 -10.488 -6.857 1.00 70.56 101 ILE A N 1
ATOM 833 C CA . ILE A 1 101 ? 4.434 -11.009 -8.139 1.00 70.56 101 ILE A CA 1
ATOM 834 C C . ILE A 1 101 ? 4.895 -10.126 -9.299 1.00 70.56 101 ILE A C 1
ATOM 836 O O . ILE A 1 101 ? 5.348 -10.642 -10.323 1.00 70.56 101 ILE A O 1
ATOM 840 N N . ILE A 1 102 ? 4.802 -8.802 -9.155 1.00 67.38 102 ILE A N 1
ATOM 841 C CA . ILE A 1 102 ? 5.237 -7.855 -10.189 1.00 67.38 102 ILE A CA 1
ATOM 842 C C . ILE A 1 102 ? 6.740 -8.002 -10.443 1.00 67.38 102 ILE A C 1
ATOM 844 O O . ILE A 1 102 ? 7.149 -8.094 -11.600 1.00 67.38 102 ILE A O 1
ATOM 848 N N . ILE A 1 103 ? 7.555 -8.084 -9.386 1.00 68.00 103 ILE A N 1
ATOM 849 C CA . ILE A 1 103 ? 9.004 -8.301 -9.494 1.00 68.00 103 ILE A CA 1
ATOM 850 C C . ILE A 1 103 ? 9.294 -9.616 -10.223 1.00 68.00 103 ILE A C 1
ATOM 852 O O . ILE A 1 103 ? 10.060 -9.611 -11.186 1.00 68.00 103 ILE A O 1
ATOM 856 N N . ARG A 1 104 ? 8.650 -10.722 -9.826 1.00 65.38 104 ARG A N 1
ATOM 857 C CA . ARG A 1 104 ? 8.811 -12.024 -10.496 1.00 65.38 104 ARG A CA 1
ATOM 858 C C . ARG A 1 104 ? 8.453 -11.946 -11.977 1.00 65.38 104 ARG A C 1
ATOM 860 O O . ARG A 1 104 ? 9.246 -12.374 -12.801 1.00 65.38 104 ARG A O 1
ATOM 867 N N . ARG A 1 105 ? 7.327 -11.320 -12.330 1.00 61.00 105 ARG A N 1
ATOM 868 C CA . ARG A 1 105 ? 6.885 -11.175 -13.727 1.00 61.00 105 ARG A CA 1
ATOM 869 C C . ARG A 1 105 ? 7.852 -10.342 -14.570 1.00 61.00 105 ARG A C 1
ATOM 871 O O . ARG A 1 105 ? 8.120 -10.693 -15.712 1.00 61.00 105 ARG A O 1
ATOM 878 N N . VAL A 1 106 ? 8.379 -9.244 -14.026 1.00 56.97 106 VAL A N 1
ATOM 879 C CA . VAL A 1 106 ? 9.391 -8.421 -14.715 1.00 56.97 106 VAL A CA 1
ATOM 880 C C . VAL A 1 106 ? 10.670 -9.224 -14.948 1.00 56.97 106 VAL A C 1
ATOM 882 O O . VAL A 1 106 ? 11.255 -9.139 -16.026 1.00 56.97 106 VAL A O 1
ATOM 885 N N . ILE A 1 107 ? 11.079 -10.028 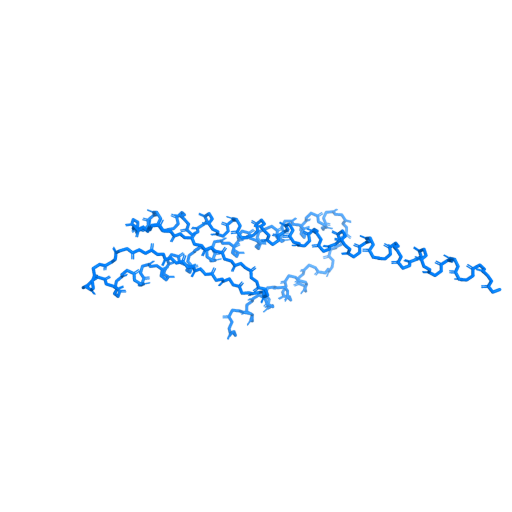-13.965 1.00 59.03 107 ILE A N 1
ATOM 886 C CA . ILE A 1 107 ? 12.233 -10.920 -14.081 1.00 59.03 107 ILE A CA 1
ATOM 887 C C . ILE A 1 107 ? 11.972 -11.993 -15.145 1.00 59.03 107 ILE A C 1
ATOM 889 O O . ILE A 1 107 ? 12.773 -12.115 -16.065 1.00 59.03 107 ILE A O 1
ATOM 893 N N . ASP A 1 108 ? 10.848 -12.705 -15.091 1.00 60.72 108 ASP A N 1
ATOM 894 C CA . ASP A 1 108 ? 10.503 -13.761 -16.051 1.00 60.72 108 ASP A CA 1
ATOM 895 C C . ASP A 1 108 ? 10.396 -13.228 -17.491 1.00 60.72 108 ASP A C 1
ATOM 897 O O . ASP A 1 108 ? 10.924 -13.844 -18.418 1.00 60.72 108 ASP A O 1
ATOM 901 N N . ASN A 1 109 ? 9.832 -12.031 -17.684 1.00 60.25 109 ASN A N 1
ATOM 902 C CA . ASN A 1 109 ? 9.802 -11.374 -18.994 1.00 60.25 109 ASN A CA 1
ATOM 903 C C . ASN A 1 109 ? 11.210 -10.974 -19.475 1.00 60.25 109 ASN A C 1
ATOM 905 O O . ASN A 1 109 ? 11.530 -11.147 -20.645 1.00 60.25 109 ASN A O 1
ATOM 909 N N . SER A 1 110 ? 12.089 -10.500 -18.582 1.00 54.31 110 SER A N 1
ATOM 910 C CA . SER A 1 110 ? 13.495 -10.213 -18.928 1.00 54.31 110 SER A CA 1
ATOM 911 C C . SER A 1 110 ? 14.324 -11.475 -19.221 1.00 54.31 110 SER A C 1
ATOM 913 O O . SER A 1 110 ? 15.365 -11.404 -19.875 1.00 54.31 110 SER A O 1
ATOM 915 N N . ILE A 1 111 ? 13.866 -12.638 -18.744 1.00 53.22 111 ILE A N 1
ATOM 916 C CA . ILE A 1 111 ? 14.473 -13.949 -18.998 1.00 53.22 111 ILE A CA 1
ATOM 917 C C . ILE A 1 111 ? 14.085 -14.466 -20.387 1.00 53.22 111 ILE A C 1
ATOM 919 O O . ILE A 1 111 ? 14.941 -15.049 -21.054 1.00 53.22 111 ILE A O 1
ATOM 923 N N . GLN A 1 112 ? 12.855 -14.211 -20.853 1.00 56.28 112 GLN A N 1
ATOM 924 C CA . GLN A 1 112 ? 12.465 -14.453 -22.252 1.00 56.28 112 GLN A CA 1
ATOM 925 C C . GLN A 1 112 ? 13.376 -13.703 -23.242 1.00 56.28 112 GLN A C 1
ATOM 927 O O . GLN A 1 112 ? 13.679 -14.239 -24.304 1.00 56.28 112 GLN A O 1
ATOM 932 N N . ASP A 1 113 ? 13.912 -12.545 -22.839 1.00 54.44 113 ASP A N 1
ATOM 933 C CA . ASP A 1 113 ? 14.903 -11.756 -23.588 1.00 54.44 113 ASP A CA 1
ATOM 934 C C . ASP A 1 113 ? 16.376 -12.228 -23.408 1.00 54.44 113 ASP A C 1
ATOM 936 O O . ASP A 1 113 ? 17.310 -11.545 -23.833 1.00 54.44 113 ASP A O 1
ATOM 940 N N . GLY A 1 114 ? 16.627 -13.406 -22.810 1.00 50.66 114 GLY A N 1
ATOM 941 C CA . GLY A 1 114 ? 17.890 -14.147 -22.984 1.00 50.66 114 GLY A CA 1
ATOM 942 C C . GLY A 1 114 ? 18.920 -14.145 -21.839 1.00 50.66 114 GLY A C 1
ATOM 943 O O . GLY A 1 114 ? 20.077 -14.490 -22.077 1.00 50.66 114 GLY A O 1
ATOM 944 N N . ARG A 1 115 ? 18.571 -13.805 -20.586 1.00 54.56 115 ARG A N 1
ATOM 945 C CA . ARG A 1 115 ? 19.522 -13.839 -19.440 1.00 54.56 115 ARG A CA 1
ATOM 946 C C . ARG A 1 115 ? 19.164 -14.893 -18.383 1.00 54.56 115 ARG A C 1
ATOM 948 O O . ARG A 1 115 ? 18.594 -14.581 -17.344 1.00 54.56 115 ARG A O 1
ATOM 955 N N . VAL A 1 116 ? 19.534 -16.151 -18.627 1.00 53.12 116 VAL A N 1
ATOM 956 C CA . VAL A 1 116 ? 19.072 -17.319 -17.840 1.00 53.12 116 VAL A CA 1
ATOM 957 C C . VAL A 1 116 ? 19.866 -17.578 -16.539 1.00 53.12 116 VAL A C 1
ATOM 959 O O . VAL A 1 116 ? 19.330 -18.160 -15.602 1.00 53.12 116 VAL A O 1
ATOM 962 N N . GLN A 1 117 ? 21.116 -17.117 -16.406 1.00 54.41 117 GLN A N 1
ATOM 963 C CA . GLN A 1 117 ? 22.010 -17.585 -15.321 1.00 54.41 117 GLN A CA 1
ATOM 964 C C . GLN A 1 117 ? 21.978 -16.789 -13.997 1.00 54.41 117 GLN A C 1
ATOM 966 O O . GLN A 1 117 ? 22.500 -17.265 -12.995 1.00 54.41 117 GLN A O 1
ATOM 971 N N . TYR A 1 118 ? 21.350 -15.610 -13.936 1.00 54.34 118 TYR A N 1
ATOM 972 C CA . TYR A 1 118 ? 21.317 -14.769 -12.717 1.00 54.34 118 TYR A CA 1
ATOM 973 C C . TYR A 1 118 ? 20.058 -14.958 -11.845 1.00 54.34 118 TYR A C 1
ATOM 975 O O . TYR A 1 118 ? 19.912 -14.292 -10.817 1.00 54.34 118 TYR A O 1
ATOM 983 N N . LYS A 1 119 ? 19.159 -15.866 -12.251 1.00 54.47 119 LYS A N 1
ATOM 984 C CA . LYS A 1 119 ? 17.793 -16.025 -11.727 1.00 54.47 119 LYS A CA 1
ATOM 985 C C . LYS A 1 119 ? 17.747 -16.262 -10.217 1.00 54.47 119 LYS A C 1
ATOM 987 O O . LYS A 1 119 ? 17.178 -15.455 -9.492 1.00 54.47 119 LYS A O 1
ATOM 992 N N . GLU A 1 120 ? 18.361 -17.336 -9.732 1.00 56.06 120 GLU A N 1
ATOM 993 C CA . GLU A 1 120 ? 18.271 -17.702 -8.312 1.00 56.06 120 GLU A CA 1
ATOM 994 C C . GLU A 1 120 ? 19.000 -16.719 -7.407 1.00 56.06 120 GLU A C 1
ATOM 996 O O . GLU A 1 120 ? 18.487 -16.362 -6.352 1.00 56.06 120 GLU A O 1
ATOM 1001 N N . LYS A 1 121 ? 20.168 -16.226 -7.830 1.00 60.47 121 LYS A N 1
ATOM 1002 C CA . LYS A 1 121 ? 20.984 -15.347 -6.991 1.00 60.47 121 LYS A CA 1
ATOM 1003 C C . LYS A 1 121 ? 20.315 -13.995 -6.754 1.00 60.47 121 LYS A C 1
ATOM 1005 O O . LYS A 1 121 ? 20.254 -13.544 -5.618 1.00 60.47 121 LYS A O 1
ATOM 1010 N N . VAL A 1 122 ? 19.780 -13.363 -7.802 1.00 63.28 122 VAL A N 1
ATOM 1011 C CA . VAL A 1 122 ? 19.114 -12.056 -7.665 1.00 63.28 122 VAL A CA 1
ATOM 1012 C C . VAL A 1 122 ? 17.799 -12.196 -6.906 1.00 63.28 122 VAL A C 1
ATOM 1014 O O . VAL A 1 122 ? 17.506 -11.367 -6.051 1.00 63.28 122 VAL A O 1
ATOM 1017 N N . ILE A 1 123 ? 17.031 -13.259 -7.166 1.00 63.91 123 ILE A N 1
ATOM 1018 C CA . ILE A 1 123 ? 15.784 -13.523 -6.441 1.00 63.91 123 ILE A CA 1
ATOM 1019 C C . ILE A 1 123 ? 16.072 -13.748 -4.955 1.00 63.91 123 ILE A C 1
ATOM 1021 O O . ILE A 1 123 ? 15.451 -13.098 -4.115 1.00 63.91 123 ILE A O 1
ATOM 1025 N N . ASN A 1 124 ? 17.044 -14.598 -4.626 1.00 64.50 124 ASN A N 1
ATOM 1026 C CA . ASN A 1 124 ? 17.393 -14.889 -3.240 1.00 64.50 124 ASN A CA 1
ATOM 1027 C C . ASN A 1 124 ? 17.972 -13.658 -2.532 1.00 64.50 124 ASN A C 1
ATOM 1029 O O . ASN A 1 124 ? 17.584 -13.394 -1.397 1.00 64.50 124 ASN A O 1
ATOM 1033 N N . ASP A 1 125 ? 18.801 -12.847 -3.194 1.00 71.38 125 ASP A N 1
ATOM 1034 C CA . ASP A 1 125 ? 19.329 -11.606 -2.612 1.00 71.38 125 ASP A CA 1
ATOM 1035 C C . ASP A 1 125 ? 18.229 -10.558 -2.386 1.00 71.38 125 ASP A C 1
ATOM 1037 O O . ASP A 1 125 ? 18.207 -9.890 -1.350 1.00 71.38 125 ASP A O 1
ATOM 1041 N N . SER A 1 126 ? 17.298 -10.397 -3.331 1.00 68.88 126 SER A N 1
ATOM 1042 C CA . SER A 1 126 ? 16.184 -9.451 -3.206 1.00 68.88 126 SER A CA 1
ATOM 1043 C C . SER A 1 126 ? 15.185 -9.877 -2.131 1.00 68.88 126 SER A C 1
ATOM 1045 O O . SER A 1 126 ? 14.770 -9.038 -1.333 1.00 68.88 126 SER A O 1
ATOM 1047 N N . ILE A 1 127 ? 14.836 -11.166 -2.060 1.00 71.38 127 ILE A N 1
ATOM 1048 C CA . ILE A 1 127 ? 13.957 -11.709 -1.014 1.00 71.38 127 ILE A CA 1
ATOM 1049 C C . ILE A 1 127 ? 14.637 -11.610 0.356 1.00 71.38 127 ILE A C 1
ATOM 1051 O O . ILE A 1 127 ? 14.012 -11.149 1.306 1.00 71.38 127 ILE A O 1
ATOM 1055 N N . SER A 1 128 ? 15.924 -11.949 0.458 1.00 68.94 128 SER A N 1
ATOM 1056 C CA . SER A 1 128 ? 16.672 -11.860 1.721 1.00 68.94 128 SER A CA 1
ATOM 1057 C C . SER A 1 128 ? 16.766 -10.423 2.234 1.00 68.94 128 SER A C 1
ATOM 1059 O O . SER A 1 128 ? 16.612 -10.182 3.428 1.00 68.94 128 SER A O 1
ATOM 1061 N N . LYS A 1 129 ? 16.954 -9.439 1.345 1.00 70.06 129 LYS A N 1
ATOM 1062 C CA . LYS A 1 129 ? 16.938 -8.016 1.725 1.00 70.06 129 LYS A CA 1
ATOM 1063 C C . LYS A 1 129 ? 15.567 -7.553 2.215 1.00 70.06 129 LYS A C 1
ATOM 1065 O O . LYS A 1 129 ? 15.508 -6.769 3.156 1.00 70.06 129 LYS A O 1
ATOM 1070 N N . LEU A 1 130 ? 14.484 -8.038 1.606 1.00 64.06 130 LEU A N 1
ATOM 1071 C CA . LEU A 1 130 ? 13.120 -7.733 2.047 1.00 64.06 130 LEU A CA 1
ATOM 1072 C C . LEU A 1 130 ? 12.796 -8.377 3.400 1.00 64.06 130 LEU A C 1
ATOM 1074 O O . LEU A 1 130 ? 12.194 -7.730 4.250 1.00 64.06 130 LEU A O 1
ATOM 1078 N N . LEU A 1 131 ? 13.227 -9.621 3.621 1.00 59.78 131 LEU A N 1
ATOM 1079 C CA . LEU A 1 131 ? 13.039 -10.321 4.893 1.00 59.78 131 LEU A CA 1
ATOM 1080 C C . LEU A 1 131 ? 13.849 -9.682 6.025 1.00 59.78 131 LEU A C 1
ATOM 1082 O O . LEU A 1 131 ? 13.319 -9.487 7.113 1.00 59.78 131 LEU A O 1
ATOM 1086 N N . ASN A 1 132 ? 15.097 -9.287 5.765 1.00 63.50 132 ASN A N 1
ATOM 1087 C CA . ASN A 1 132 ? 15.923 -8.611 6.768 1.00 63.50 132 ASN A CA 1
ATOM 1088 C C . ASN A 1 132 ? 15.379 -7.227 7.142 1.00 63.50 132 ASN A C 1
ATOM 1090 O O . ASN A 1 132 ? 15.458 -6.850 8.303 1.00 63.50 132 ASN A O 1
ATOM 1094 N N . ALA A 1 133 ? 14.773 -6.500 6.199 1.00 55.28 133 ALA A N 1
ATOM 1095 C CA . ALA A 1 133 ? 14.114 -5.225 6.486 1.00 55.28 133 ALA A CA 1
ATOM 1096 C C . ALA A 1 133 ? 12.828 -5.368 7.328 1.00 55.28 133 ALA A C 1
ATOM 1098 O O . ALA A 1 133 ? 12.345 -4.369 7.845 1.00 55.28 133 ALA A O 1
ATOM 1099 N N . ARG A 1 134 ? 12.269 -6.583 7.466 1.00 42.09 134 ARG A N 1
ATOM 1100 C CA . ARG A 1 134 ? 11.119 -6.878 8.344 1.00 42.09 134 ARG A CA 1
ATOM 1101 C C . ARG A 1 134 ? 11.534 -7.081 9.810 1.00 42.09 134 ARG A C 1
ATOM 1103 O O . ARG A 1 134 ? 10.688 -6.977 10.688 1.00 42.09 134 ARG A O 1
ATOM 1110 N N . LEU A 1 135 ? 12.801 -7.418 10.070 1.00 47.56 135 LEU A N 1
ATOM 1111 C CA . LEU A 1 135 ? 13.322 -7.786 11.398 1.00 47.56 135 LEU A CA 1
ATOM 1112 C C . LEU A 1 135 ? 14.039 -6.635 12.132 1.00 47.56 135 LEU A C 1
ATOM 1114 O O . LEU A 1 135 ? 14.473 -6.823 13.268 1.00 47.56 135 LEU A O 1
ATOM 1118 N N . THR A 1 136 ? 14.175 -5.472 11.492 1.00 42.91 136 THR A N 1
ATOM 1119 C CA . THR A 1 136 ? 14.754 -4.229 12.040 1.00 42.91 136 THR A CA 1
ATOM 1120 C C . THR A 1 136 ? 13.716 -3.129 12.085 1.00 42.91 136 THR A C 1
ATOM 1122 O O . THR A 1 136 ? 13.678 -2.403 13.100 1.00 42.91 136 THR A O 1
#

Secondary structure (DSSP, 8-state):
-HHHHHHHHHHHHHHHHHHHHHHHHHHHHHHHHHHHHHHHHHHHHHHTT---SEEEEEEETTEEEEEEE----GGGHHHHHHHHHHHHHHHHHHHHHHHHHHHHHHHHHHHHTT--TTHHHHHHHHHHHHHHTT--

Sequence (136 aa):
MERIFIILPLLSLVLAIITLILSLRNFKKRIKLEEKLQSYFIDEINRANIDFNDLKTHCSNNRIKVEISSLVNKENEEKYIKELDECVSSAIERLMYDEQIIIRRVIDNSIQDGRVQYKEKVINDSISKLLNARLT